Protein AF-0000000087532347 (afdb_homodimer)

Radius of gyration: 14.01 Å; Cα contacts (8 Å, |Δi|>4): 106; chains: 2; bounding box: 21×40×29 Å

Sequence (120 aa):
MSELKRELQEFSRAANELKAVWNKMSELDRKESLKDYPFAEDFPKVANDIKKWNDAVHDLMSELKRELQEFSRAANELKAVWNKMSELDRKESLKDYPFAEDFPKVANDIKKWNDAVHDL

Foldseek 3Di:
DVVVLVVLVVVLVVLV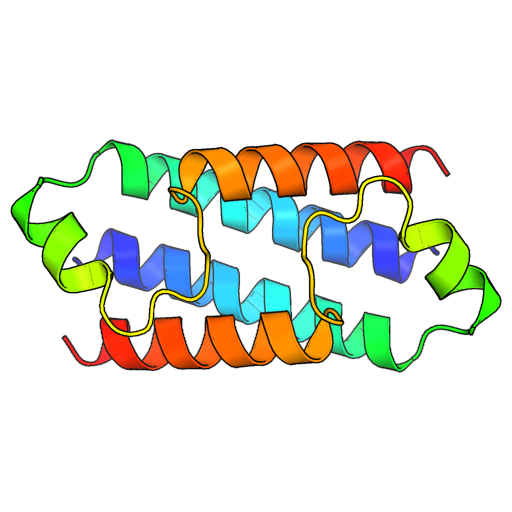VVVVVQVVDDPVVNVVVCVPPPDPDDSNVVSVVSVVVSVVVVVD/DVVCLVVLVVVLVVLVVVVVVQVVDDPVVNVVVCVPPPDPDDSNVVSVVSVVVSVVVVVD

Secondary structure (DSSP, 8-state):
-HHHHHHHHHHHHHHHHHHHHHHH--HHHHHHHTTT---SS-HHHHHHHHHHHHHHHHT-/-HHHHHHHHHHHHHHHHHHHHHHH--HHHHHHHTTT---SS-HHHHHHHHHHHHHHHHT-

Structure (mmCIF, N/CA/C/O backbone):
data_AF-0000000087532347-model_v1
#
loop_
_entity.id
_entity.type
_entity.pdbx_description
1 polymer 'Uncharacterized protein'
#
loop_
_atom_site.group_PDB
_atom_site.id
_atom_site.type_symbol
_atom_site.label_atom_id
_atom_site.label_alt_id
_atom_site.label_comp_id
_atom_site.label_asym_id
_atom_site.label_entity_id
_atom_site.label_seq_id
_atom_site.pdbx_PDB_ins_code
_atom_site.Cartn_x
_atom_site.Cartn_y
_atom_site.Cartn_z
_atom_site.occupancy
_atom_site.B_iso_or_equiv
_atom_site.auth_seq_id
_atom_site.auth_comp_id
_atom_site.auth_asym_id
_atom_site.auth_atom_id
_atom_site.pdbx_PDB_model_num
ATOM 1 N N . MET A 1 1 ? 6.84 -15.867 -9.469 1 78.69 1 MET A N 1
ATOM 2 C CA . MET A 1 1 ? 6.895 -15.547 -8.047 1 78.69 1 MET A CA 1
ATOM 3 C C . MET A 1 1 ? 8.031 -14.57 -7.746 1 78.69 1 MET A C 1
ATOM 5 O O . MET A 1 1 ? 7.883 -13.68 -6.914 1 78.69 1 MET A O 1
ATOM 9 N N . SER A 1 2 ? 8.984 -14.516 -8.664 1 84.56 2 SER A N 1
ATOM 10 C CA . SER A 1 2 ? 10.141 -13.672 -8.367 1 84.56 2 SER A CA 1
ATOM 11 C C . SER A 1 2 ? 9.812 -12.195 -8.562 1 84.56 2 SER A C 1
ATOM 13 O O . SER A 1 2 ? 10.148 -11.359 -7.715 1 84.56 2 SER A O 1
ATOM 15 N N . GLU A 1 3 ? 9.062 -11.938 -9.57 1 91.62 3 GLU A N 1
ATOM 16 C CA . GLU A 1 3 ? 8.711 -10.547 -9.852 1 91.62 3 GLU A CA 1
ATOM 17 C C . GLU A 1 3 ? 7.734 -10.008 -8.812 1 91.62 3 GLU A C 1
ATOM 19 O O . GLU A 1 3 ? 7.848 -8.859 -8.383 1 91.62 3 GLU A O 1
ATOM 24 N N . LEU A 1 4 ? 6.828 -10.852 -8.414 1 93.62 4 LEU A N 1
ATOM 25 C CA . LEU A 1 4 ? 5.879 -10.469 -7.371 1 93.62 4 LEU A CA 1
ATOM 26 C C . LEU A 1 4 ? 6.602 -10.156 -6.066 1 93.62 4 LEU A C 1
ATOM 28 O O . LEU A 1 4 ? 6.316 -9.141 -5.422 1 93.62 4 LEU A O 1
ATOM 32 N N . LYS A 1 5 ? 7.566 -11.023 -5.742 1 94.94 5 LYS A N 1
ATOM 33 C CA . LYS A 1 5 ? 8.297 -10.844 -4.492 1 94.94 5 LYS A CA 1
ATOM 34 C C . LYS A 1 5 ? 9.078 -9.531 -4.496 1 94.94 5 LYS A C 1
ATOM 36 O O . LYS A 1 5 ? 9.109 -8.82 -3.488 1 94.94 5 LYS A O 1
ATOM 41 N N . ARG A 1 6 ? 9.586 -9.219 -5.613 1 96.31 6 ARG A N 1
ATOM 42 C CA . ARG A 1 6 ? 10.352 -7.984 -5.738 1 96.31 6 ARG A CA 1
ATOM 43 C C . ARG A 1 6 ? 9.461 -6.758 -5.586 1 96.31 6 ARG A C 1
ATOM 45 O O . ARG A 1 6 ? 9.758 -5.855 -4.805 1 96.31 6 ARG A O 1
ATOM 52 N N . GLU A 1 7 ? 8.391 -6.746 -6.297 1 97.31 7 GLU A N 1
ATOM 53 C CA . GLU A 1 7 ? 7.5 -5.59 -6.281 1 97.31 7 GLU A CA 1
ATOM 54 C C . GL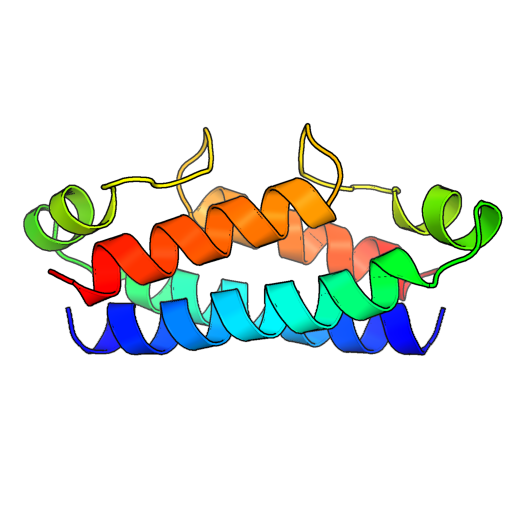U A 1 7 ? 6.793 -5.461 -4.934 1 97.31 7 GLU A C 1
ATOM 56 O O . GLU A 1 7 ? 6.527 -4.348 -4.473 1 97.31 7 GLU A O 1
ATOM 61 N N . LEU A 1 8 ? 6.496 -6.562 -4.34 1 97.44 8 LEU A N 1
ATOM 62 C CA . LEU A 1 8 ? 5.867 -6.516 -3.021 1 97.44 8 LEU A CA 1
ATOM 63 C C . LEU A 1 8 ? 6.84 -5.992 -1.973 1 97.44 8 LEU A C 1
ATOM 65 O O . LEU A 1 8 ? 6.438 -5.277 -1.05 1 97.44 8 LEU A O 1
ATOM 69 N N . GLN A 1 9 ? 8.078 -6.348 -2.082 1 97.75 9 GLN A N 1
ATOM 70 C CA . GLN A 1 9 ? 9.086 -5.809 -1.182 1 97.75 9 GLN A CA 1
ATOM 71 C C . GLN A 1 9 ? 9.172 -4.289 -1.302 1 97.75 9 GLN A C 1
ATOM 73 O O . GLN A 1 9 ? 9.273 -3.586 -0.294 1 97.75 9 GLN A O 1
ATOM 78 N N . GLU A 1 10 ? 9.172 -3.791 -2.488 1 98.38 10 GLU A N 1
ATOM 79 C CA . GLU A 1 10 ? 9.211 -2.35 -2.713 1 98.38 10 GLU A CA 1
ATOM 80 C C . GLU A 1 10 ? 7.965 -1.672 -2.156 1 98.38 10 GLU A C 1
ATOM 82 O O . GLU A 1 10 ? 8.047 -0.594 -1.563 1 98.38 10 GLU A O 1
ATOM 87 N N . PHE A 1 11 ? 6.777 -2.33 -2.367 1 98.75 11 PHE A N 1
ATOM 88 C CA . PHE A 1 11 ? 5.52 -1.827 -1.832 1 98.75 11 PHE A CA 1
ATOM 89 C C . PHE A 1 11 ? 5.562 -1.771 -0.31 1 98.75 11 PHE A C 1
ATOM 91 O O . PHE A 1 11 ? 5.18 -0.765 0.291 1 98.75 11 PHE A O 1
ATOM 98 N N . SER A 1 12 ? 6.105 -2.762 0.285 1 98.69 12 SER A N 1
ATOM 99 C CA . SER A 1 12 ? 6.254 -2.818 1.736 1 98.69 12 SER A CA 1
ATOM 100 C C . SER A 1 12 ? 7.219 -1.75 2.234 1 98.69 12 SER A C 1
ATOM 102 O O . SER A 1 12 ? 6.961 -1.093 3.244 1 98.69 12 SER A O 1
ATOM 104 N N . ARG A 1 13 ? 8.328 -1.578 1.59 1 98.62 13 ARG A N 1
ATOM 105 C CA . ARG A 1 13 ? 9.305 -0.56 1.965 1 98.62 13 ARG A CA 1
ATOM 106 C C . ARG A 1 13 ? 8.688 0.835 1.903 1 98.62 13 ARG A C 1
ATOM 108 O O . ARG A 1 13 ? 8.859 1.635 2.826 1 98.62 13 ARG A O 1
ATOM 115 N N . ALA A 1 14 ? 8.008 1.13 0.803 1 98.69 14 ALA A N 1
ATOM 116 C CA . ALA A 1 14 ? 7.363 2.43 0.637 1 98.69 14 ALA A CA 1
ATOM 117 C C . ALA A 1 14 ? 6.32 2.67 1.728 1 98.69 14 ALA A C 1
ATOM 119 O O . ALA A 1 14 ? 6.184 3.787 2.229 1 98.69 14 ALA A O 1
ATOM 120 N N . ALA A 1 15 ? 5.594 1.6 2.061 1 98.69 15 ALA A N 1
ATOM 121 C CA . ALA A 1 15 ? 4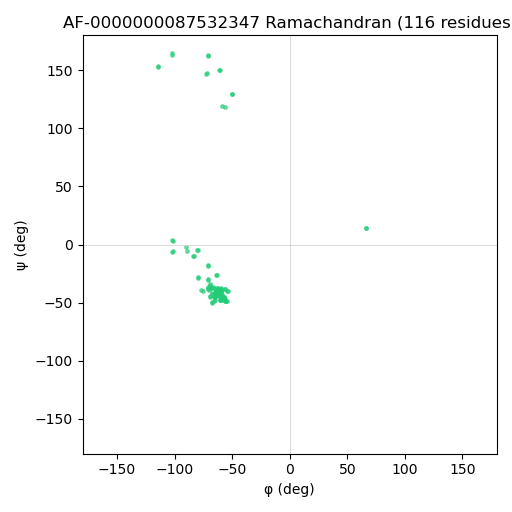.621 1.707 3.145 1 98.69 15 ALA A CA 1
ATOM 122 C C . ALA A 1 15 ? 5.305 2.068 4.461 1 98.69 15 ALA A C 1
ATOM 124 O O . ALA A 1 15 ? 4.793 2.889 5.227 1 98.69 15 ALA A O 1
ATOM 125 N N . ASN A 1 16 ? 6.434 1.438 4.703 1 98.62 16 ASN A N 1
ATOM 126 C CA . ASN A 1 16 ? 7.164 1.696 5.941 1 98.62 16 ASN A CA 1
ATOM 127 C C . ASN A 1 16 ? 7.676 3.133 6 1 98.62 16 ASN A C 1
ATOM 129 O O . ASN A 1 16 ? 7.652 3.762 7.059 1 98.62 16 ASN A O 1
ATOM 133 N N . GLU A 1 17 ? 8.172 3.613 4.914 1 98.5 17 GLU A N 1
ATOM 134 C CA . GLU A 1 17 ? 8.641 4.996 4.859 1 98.5 17 GLU A CA 1
ATOM 135 C C . GLU A 1 17 ? 7.488 5.977 5.074 1 98.5 17 GLU A C 1
ATOM 137 O O . GLU A 1 17 ? 7.637 6.973 5.785 1 98.5 17 GLU A O 1
ATOM 142 N N . LEU A 1 18 ? 6.367 5.727 4.48 1 97.88 18 LEU A N 1
ATOM 143 C CA . LEU A 1 18 ? 5.188 6.562 4.684 1 97.88 18 LEU A CA 1
ATOM 144 C C . LEU A 1 18 ? 4.738 6.523 6.141 1 97.88 18 LEU A C 1
ATOM 146 O O . LEU A 1 18 ? 4.355 7.555 6.703 1 97.88 18 LEU A O 1
ATOM 150 N N . LYS A 1 19 ? 4.801 5.352 6.73 1 97.75 19 LYS A N 1
ATOM 151 C CA . LYS A 1 19 ? 4.449 5.191 8.141 1 97.75 19 LYS A CA 1
ATOM 152 C C . LYS A 1 19 ? 5.309 6.094 9.023 1 97.75 19 LYS A C 1
ATOM 154 O O . LYS A 1 19 ? 4.805 6.715 9.961 1 97.75 19 LYS A O 1
ATOM 159 N N . ALA A 1 20 ? 6.559 6.102 8.742 1 97.56 20 ALA A N 1
ATOM 160 C CA . ALA A 1 20 ? 7.473 6.922 9.531 1 97.56 20 ALA A CA 1
ATOM 161 C C . ALA A 1 20 ? 7.074 8.398 9.477 1 97.56 20 ALA A C 1
ATOM 163 O O . ALA A 1 20 ? 7.094 9.086 10.5 1 97.56 20 ALA A O 1
ATOM 164 N N . VAL A 1 21 ? 6.738 8.844 8.336 1 96.06 21 VAL A N 1
ATOM 165 C CA . VAL A 1 21 ? 6.309 10.227 8.164 1 96.06 21 VAL A CA 1
ATOM 166 C C . VAL A 1 21 ? 4.953 10.438 8.836 1 96.06 21 VAL A C 1
ATOM 168 O O . VAL A 1 21 ? 4.738 11.445 9.508 1 96.06 21 VAL A O 1
ATOM 171 N N . TRP A 1 22 ? 4.082 9.5 8.617 1 95 22 TRP A N 1
ATOM 172 C CA . TRP A 1 22 ? 2.746 9.523 9.195 1 95 22 TRP A CA 1
ATOM 173 C C . TRP A 1 22 ? 2.816 9.672 10.719 1 95 22 TRP A C 1
ATOM 175 O O . TRP A 1 22 ? 2.051 10.43 11.305 1 95 22 TRP A O 1
ATOM 185 N N . ASN A 1 23 ? 3.762 9 11.328 1 95.19 23 ASN A N 1
ATOM 186 C CA . ASN A 1 23 ? 3.904 8.977 12.781 1 95.19 23 ASN A CA 1
ATOM 187 C C . ASN A 1 23 ? 4.391 10.312 13.32 1 95.19 23 ASN A C 1
ATOM 189 O O . ASN A 1 23 ? 4.227 10.609 14.5 1 95.19 23 ASN A O 1
ATOM 193 N N . LYS A 1 24 ? 4.938 11.125 12.508 1 94.44 24 LYS A N 1
ATOM 194 C CA . LYS A 1 24 ? 5.52 12.391 12.945 1 94.44 24 LYS A CA 1
ATOM 195 C C . LYS A 1 24 ? 4.59 13.562 12.641 1 94.44 24 LYS A C 1
ATOM 197 O O . LYS A 1 24 ? 4.863 14.695 13.039 1 94.44 24 LYS A O 1
ATOM 202 N N . MET A 1 25 ? 3.566 13.312 12 1 91.62 25 MET A N 1
ATOM 203 C CA . MET A 1 25 ? 2.666 14.367 11.531 1 91.62 25 MET A CA 1
ATOM 204 C C . MET A 1 25 ? 1.879 14.961 12.695 1 91.62 25 MET A C 1
ATOM 206 O O . MET A 1 25 ? 1.515 14.25 13.633 1 91.62 25 MET A O 1
ATOM 210 N N . SER A 1 26 ? 1.63 16.203 12.547 1 89.62 26 SER A N 1
ATOM 211 C CA . SER A 1 26 ? 0.73 16.859 13.5 1 89.62 26 SER A CA 1
ATOM 212 C C . SER A 1 26 ? -0.708 16.391 13.297 1 89.62 26 SER A C 1
ATOM 214 O O . SER A 1 26 ? -1.044 15.812 12.266 1 89.62 26 SER A O 1
ATOM 216 N N . GLU A 1 27 ? -1.44 16.656 14.32 1 87.38 27 GLU A N 1
ATOM 217 C CA . GLU A 1 27 ? -2.85 16.281 14.242 1 87.38 27 GLU A CA 1
ATOM 218 C C . GLU A 1 27 ? -3.549 16.984 13.086 1 87.38 27 GLU A C 1
ATOM 220 O O . GLU A 1 27 ? -4.379 16.391 12.398 1 87.38 27 GLU A O 1
ATOM 225 N N . LEU A 1 28 ? -3.242 18.25 12.844 1 85.12 28 LEU A N 1
ATOM 226 C CA . LEU A 1 28 ? -3.852 19.031 11.773 1 85.12 28 LEU A CA 1
ATOM 227 C C . LEU A 1 28 ? -3.48 18.469 10.406 1 85.12 28 LEU A C 1
ATOM 229 O O . LEU A 1 28 ? -4.348 18.266 9.555 1 85.12 28 LEU A O 1
ATOM 233 N N . ASP A 1 29 ? -2.213 18.188 10.141 1 84.69 29 ASP A N 1
ATOM 234 C CA . ASP A 1 29 ? -1.747 17.609 8.875 1 84.69 29 ASP A CA 1
ATOM 235 C C . ASP A 1 29 ? -2.395 16.25 8.617 1 84.69 29 ASP A C 1
ATOM 237 O O . ASP A 1 29 ? -2.754 15.938 7.484 1 84.69 29 ASP A O 1
ATOM 241 N N . ARG A 1 30 ? -2.57 15.5 9.672 1 87.75 30 ARG A N 1
ATOM 242 C CA . ARG A 1 30 ? -3.174 14.18 9.555 1 87.75 30 ARG A CA 1
ATOM 243 C C . ARG A 1 30 ? -4.629 14.273 9.109 1 87.75 30 ARG A C 1
ATOM 245 O O . ARG A 1 30 ? -5.062 13.539 8.219 1 87.75 30 ARG A O 1
ATOM 252 N N . LYS A 1 31 ? -5.324 15.172 9.727 1 89.94 31 LYS A N 1
ATOM 253 C CA . LYS A 1 31 ? -6.73 15.352 9.383 1 89.94 31 LYS A CA 1
ATOM 254 C C . LYS A 1 31 ? -6.891 15.734 7.914 1 89.94 31 LYS A C 1
ATOM 256 O O . LYS A 1 31 ? -7.766 15.203 7.223 1 89.94 31 LYS A O 1
ATOM 261 N N . GLU A 1 32 ? -6.035 16.562 7.414 1 88.81 32 GLU A N 1
ATOM 262 C CA . GLU A 1 32 ? -6.102 17.016 6.027 1 88.81 32 GLU A CA 1
ATOM 263 C C . GLU A 1 32 ? -5.73 15.891 5.062 1 88.81 32 GLU A C 1
ATOM 265 O O . GLU A 1 32 ? -6.258 15.82 3.951 1 88.81 32 GLU A O 1
ATOM 270 N N . SER A 1 33 ? -4.883 15.023 5.535 1 90.25 33 SER A N 1
ATOM 271 C CA . SER A 1 33 ? -4.359 13.961 4.688 1 90.25 33 SER A CA 1
ATOM 272 C C . SER A 1 33 ? -5.352 12.805 4.574 1 90.25 33 SER A C 1
ATOM 274 O O . SER A 1 33 ? -5.184 11.914 3.74 1 90.25 33 SER A O 1
ATOM 276 N N . LEU A 1 34 ? -6.438 12.914 5.316 1 92.94 34 LEU A N 1
ATOM 277 C CA . LEU A 1 34 ? -7.383 11.805 5.367 1 92.94 34 LEU A CA 1
ATOM 278 C C . LEU A 1 34 ? -8.422 11.93 4.258 1 92.94 34 LEU A C 1
ATOM 280 O O . LEU A 1 34 ? -9.258 11.039 4.09 1 92.94 34 LEU A O 1
ATOM 284 N N . LYS A 1 35 ? -8.344 13 3.586 1 88.94 35 LYS A N 1
ATOM 285 C CA . LYS A 1 35 ? -9.203 13.117 2.412 1 88.94 35 LYS A CA 1
ATOM 286 C C . LYS A 1 35 ? -8.969 11.953 1.448 1 88.94 35 LYS A C 1
ATOM 288 O O . LYS A 1 35 ? -7.84 11.727 1.008 1 88.94 35 LYS A O 1
ATOM 293 N N . ASP A 1 36 ? -9.977 11.047 1.124 1 92 36 ASP A N 1
ATOM 294 C CA . ASP A 1 36 ? -9.977 9.906 0.219 1 92 36 ASP A CA 1
ATOM 295 C C . ASP A 1 36 ? -9.055 8.805 0.725 1 92 36 ASP A C 1
ATOM 297 O O . ASP A 1 36 ? -8.508 8.031 -0.066 1 92 36 ASP A O 1
ATOM 301 N N . TYR A 1 37 ? -8.688 8.953 1.968 1 96 37 TYR A N 1
ATOM 302 C CA . TYR A 1 37 ? -7.965 7.848 2.592 1 96 37 TYR A CA 1
ATOM 303 C C . TYR A 1 37 ? -8.695 6.527 2.377 1 96 37 TYR A C 1
ATOM 305 O O . TYR A 1 37 ? -9.867 6.395 2.732 1 96 37 TYR A O 1
ATOM 313 N N . PRO A 1 38 ? -8.008 5.594 1.942 1 96 38 PRO A N 1
ATOM 314 C CA . PRO A 1 38 ? -8.742 4.449 1.394 1 96 38 PRO A CA 1
ATOM 315 C C . PRO A 1 38 ? -8.805 3.271 2.363 1 96 38 PRO A C 1
ATOM 317 O O . PRO A 1 38 ? -9.352 2.219 2.023 1 96 38 PRO A O 1
ATOM 320 N N . PHE A 1 39 ? -8.328 3.316 3.539 1 96.62 39 PHE A N 1
ATOM 321 C CA . PHE A 1 39 ? -8.258 2.168 4.434 1 96.62 39 PHE A CA 1
ATOM 322 C C . PHE A 1 39 ? -9.164 2.365 5.645 1 96.62 39 PHE A C 1
ATOM 324 O O . PHE A 1 39 ? -9.453 3.5 6.027 1 96.62 39 PHE A O 1
ATOM 331 N N . ALA A 1 40 ? -9.594 1.316 6.18 1 93.44 40 ALA A N 1
ATOM 332 C CA . ALA A 1 40 ? -10.477 1.362 7.344 1 93.44 40 ALA A CA 1
ATOM 333 C C . ALA A 1 40 ? -9.68 1.603 8.625 1 93.44 40 ALA A C 1
ATOM 335 O O . ALA A 1 40 ? -10.195 2.176 9.586 1 93.44 40 ALA A O 1
ATOM 336 N N . GLU A 1 41 ? -8.461 1.189 8.625 1 94.94 41 GLU A N 1
ATOM 337 C CA . GLU A 1 41 ? -7.586 1.287 9.789 1 94.94 41 GLU A CA 1
ATOM 338 C C . GLU A 1 41 ? -6.598 2.441 9.648 1 94.94 41 GLU A C 1
ATOM 340 O O . GLU A 1 41 ? -6.414 2.975 8.555 1 94.94 41 GLU A O 1
ATOM 345 N N . ASP A 1 42 ? -6 2.807 10.859 1 94.56 42 ASP A N 1
ATOM 346 C CA . ASP A 1 42 ? -4.922 3.787 10.812 1 94.56 42 ASP A CA 1
ATOM 347 C C . ASP A 1 42 ? -3.754 3.279 9.977 1 94.56 42 ASP A C 1
ATOM 349 O O . ASP A 1 42 ? -3.463 2.08 9.961 1 94.56 42 ASP A O 1
ATOM 353 N N . PHE A 1 43 ? -3.008 4.188 9.336 1 97 43 PHE A N 1
ATOM 354 C CA . PHE A 1 43 ? -2.025 3.793 8.336 1 97 43 PHE A CA 1
ATOM 355 C C . PHE A 1 43 ? -0.924 2.945 8.961 1 97 43 PHE A C 1
ATOM 357 O O . PHE A 1 43 ? -0.457 1.98 8.359 1 97 43 PHE A O 1
ATOM 364 N N . PRO A 1 44 ? -0.416 3.227 10.203 1 97.81 44 PRO A N 1
ATOM 365 C CA . PRO A 1 44 ? 0.623 2.371 10.781 1 97.81 44 PRO A CA 1
ATOM 366 C C . PRO A 1 44 ? 0.204 0.905 10.859 1 97.81 44 PRO A C 1
ATOM 368 O O . PRO A 1 44 ? 1.018 0.012 10.609 1 97.81 44 PRO A O 1
ATOM 371 N N . LYS A 1 45 ? -1.024 0.688 11.172 1 97.94 45 LYS A N 1
ATOM 372 C CA . LYS A 1 45 ? -1.507 -0.69 11.188 1 97.94 45 LYS A CA 1
ATOM 373 C C . LYS A 1 45 ? -1.528 -1.283 9.781 1 97.94 45 LYS A C 1
ATOM 375 O O . LYS A 1 45 ? -1.166 -2.445 9.594 1 97.94 45 LYS A O 1
ATOM 380 N N . VAL A 1 46 ? -1.994 -0.485 8.805 1 98.19 46 VAL A N 1
ATOM 381 C CA . VAL A 1 46 ? -1.997 -0.912 7.41 1 98.19 46 VAL A CA 1
ATOM 382 C C . VAL A 1 46 ? -0.582 -1.294 6.98 1 98.19 46 VAL A C 1
ATOM 384 O O . VAL A 1 46 ? -0.369 -2.361 6.406 1 98.19 46 VAL A O 1
ATOM 387 N N . ALA A 1 47 ? 0.402 -0.458 7.305 1 98.69 47 ALA A N 1
ATOM 388 C CA . ALA A 1 47 ? 1.795 -0.702 6.938 1 98.69 47 ALA A CA 1
ATOM 389 C C . ALA A 1 47 ? 2.309 -1.993 7.566 1 98.69 47 ALA A C 1
ATOM 391 O O . ALA A 1 47 ? 3.02 -2.768 6.922 1 98.69 47 ALA A O 1
ATOM 392 N N . ASN A 1 48 ? 1.981 -2.215 8.789 1 98.5 48 ASN A N 1
ATOM 393 C CA . ASN A 1 48 ? 2.408 -3.432 9.469 1 98.5 48 ASN A CA 1
ATOM 394 C C . ASN A 1 48 ? 1.803 -4.676 8.828 1 98.5 48 ASN A C 1
ATOM 396 O O . ASN A 1 48 ? 2.467 -5.707 8.719 1 98.5 48 ASN A O 1
ATOM 400 N N . ASP A 1 49 ? 0.543 -4.555 8.461 1 98.19 49 ASP A N 1
ATOM 401 C CA . ASP A 1 49 ? -0.109 -5.68 7.801 1 98.19 49 ASP A CA 1
ATOM 402 C C . ASP A 1 49 ? 0.518 -5.957 6.438 1 98.19 49 ASP A C 1
ATOM 404 O O . ASP A 1 49 ? 0.65 -7.113 6.031 1 98.19 49 ASP A O 1
ATOM 408 N N . ILE A 1 50 ? 0.914 -4.941 5.695 1 98.5 50 ILE A N 1
ATOM 409 C CA . ILE A 1 50 ? 1.607 -5.094 4.418 1 98.5 50 ILE A CA 1
ATOM 410 C C . ILE A 1 50 ? 2.951 -5.785 4.641 1 98.5 50 ILE A C 1
ATOM 412 O O . ILE A 1 50 ? 3.355 -6.637 3.848 1 98.5 50 ILE A O 1
ATOM 416 N N . LYS A 1 51 ? 3.627 -5.395 5.691 1 98.44 51 LYS A N 1
ATOM 417 C CA . LYS A 1 51 ? 4.898 -6.031 6.012 1 98.44 51 LYS A CA 1
ATOM 418 C C . LYS A 1 51 ? 4.719 -7.527 6.266 1 98.44 51 LYS A C 1
ATOM 420 O O . LYS A 1 51 ? 5.523 -8.344 5.805 1 98.44 51 LYS A O 1
ATOM 425 N N . LYS A 1 52 ? 3.76 -7.855 7.055 1 98 52 LYS A N 1
ATOM 426 C CA . LYS A 1 52 ? 3.467 -9.266 7.316 1 98 52 LYS A CA 1
ATOM 427 C C . LYS A 1 52 ? 3.189 -10.016 6.02 1 98 52 LYS A C 1
ATOM 429 O O . LYS A 1 52 ? 3.652 -11.148 5.844 1 98 52 LYS A O 1
ATOM 434 N N . TRP A 1 53 ? 2.348 -9.398 5.137 1 97.69 53 TRP A N 1
ATOM 435 C CA . TRP A 1 53 ? 2.061 -9.969 3.824 1 97.69 53 TRP A CA 1
ATOM 436 C C . TRP A 1 53 ? 3.348 -10.203 3.039 1 97.69 53 TRP A C 1
ATOM 438 O O . TRP A 1 53 ? 3.559 -11.281 2.486 1 97.69 53 TRP A O 1
ATOM 448 N N . ASN A 1 54 ? 4.211 -9.227 2.979 1 97.62 54 ASN A N 1
ATOM 449 C CA . ASN A 1 54 ? 5.496 -9.352 2.301 1 97.62 54 ASN A CA 1
ATOM 450 C C . ASN A 1 54 ? 6.305 -10.523 2.84 1 97.62 54 ASN A C 1
ATOM 452 O O . ASN A 1 54 ? 6.863 -11.305 2.068 1 97.62 54 ASN A O 1
ATOM 456 N N . ASP A 1 55 ? 6.406 -10.602 4.195 1 97.19 55 ASP A N 1
ATOM 457 C CA . ASP A 1 55 ? 7.168 -11.68 4.82 1 97.19 55 ASP A CA 1
ATOM 458 C C . ASP A 1 55 ? 6.602 -13.047 4.449 1 97.19 55 ASP A C 1
ATOM 460 O O . ASP A 1 55 ? 7.352 -13.969 4.145 1 97.19 55 ASP A O 1
ATOM 464 N N . ALA A 1 56 ? 5.312 -13.18 4.43 1 95.56 56 ALA A N 1
ATOM 465 C CA . ALA A 1 56 ? 4.645 -14.445 4.113 1 95.56 56 ALA A CA 1
ATOM 466 C C . ALA A 1 56 ? 4.926 -14.867 2.676 1 95.56 56 ALA A C 1
ATOM 468 O O . ALA A 1 56 ? 5.184 -16.047 2.41 1 95.56 56 ALA A O 1
ATOM 469 N N . VAL A 1 57 ? 4.855 -13.953 1.737 1 94.56 57 VAL A N 1
ATOM 470 C CA . VAL A 1 57 ? 5.062 -14.25 0.323 1 94.56 57 VAL A CA 1
ATOM 471 C C . VAL A 1 57 ? 6.535 -14.547 0.066 1 94.56 57 VAL A C 1
ATOM 473 O O . VAL A 1 57 ? 6.863 -15.414 -0.75 1 94.56 57 VAL A O 1
ATOM 476 N N . HIS A 1 58 ? 7.387 -13.836 0.758 1 92.88 58 HIS A N 1
ATOM 477 C CA . HIS A 1 58 ? 8.82 -14.039 0.58 1 92.88 58 HIS A CA 1
ATOM 478 C C . HIS A 1 58 ? 9.234 -15.445 1.018 1 92.88 58 HIS A C 1
ATOM 480 O O . HIS A 1 58 ? 10.172 -16.016 0.462 1 92.88 58 HIS A O 1
ATOM 486 N N . ASP A 1 59 ? 8.492 -15.945 1.877 1 90.12 59 ASP A N 1
ATOM 487 C CA . ASP A 1 59 ? 8.805 -17.266 2.42 1 90.12 59 ASP A CA 1
ATOM 488 C C . ASP A 1 59 ? 8.289 -18.375 1.509 1 90.12 59 ASP A C 1
ATOM 490 O O . ASP A 1 59 ? 8.602 -19.547 1.714 1 90.12 59 ASP A O 1
ATOM 494 N N . LEU A 1 60 ? 7.496 -18.047 0.531 1 83.5 60 LEU A N 1
ATOM 495 C CA . LEU A 1 60 ? 7.008 -19.031 -0.426 1 83.5 60 LEU A CA 1
ATOM 496 C C . LEU A 1 60 ? 8.109 -19.438 -1.401 1 83.5 60 LEU A C 1
ATOM 498 O O . LEU A 1 60 ? 9 -18.641 -1.695 1 83.5 60 LEU A O 1
ATOM 502 N N . MET B 1 1 ? 3.6 18.828 5.172 1 80.12 1 MET B N 1
ATOM 503 C CA . MET B 1 1 ? 2.797 18.312 4.07 1 80.12 1 MET B CA 1
ATOM 504 C C . MET B 1 1 ? 3.684 17.891 2.902 1 80.12 1 MET B C 1
ATOM 506 O O . MET B 1 1 ? 3.408 16.891 2.238 1 80.12 1 MET B O 1
ATOM 510 N N . SER B 1 2 ? 4.875 18.438 2.875 1 84.44 2 SER B N 1
ATOM 511 C CA . SER B 1 2 ? 5.727 18.141 1.727 1 84.44 2 SER B CA 1
ATOM 512 C C . SER B 1 2 ? 6.305 16.734 1.812 1 84.44 2 SER B C 1
ATOM 514 O O . SER B 1 2 ? 6.301 16 0.825 1 84.44 2 SER B O 1
ATOM 516 N N . GLU B 1 3 ? 6.672 16.375 2.98 1 91.31 3 GLU B N 1
ATOM 517 C CA . GLU B 1 3 ? 7.258 15.055 3.156 1 91.31 3 GLU B CA 1
ATOM 518 C C . GLU B 1 3 ? 6.207 13.961 2.973 1 91.31 3 GLU B C 1
ATOM 520 O O . GLU B 1 3 ? 6.488 12.922 2.369 1 91.31 3 GLU B O 1
ATOM 525 N N . LEU B 1 4 ? 5.023 14.227 3.469 1 93.5 4 LEU B N 1
ATOM 526 C CA . LEU B 1 4 ? 3.924 13.281 3.291 1 93.5 4 LEU B CA 1
ATOM 527 C C . LEU B 1 4 ? 3.611 13.078 1.812 1 93.5 4 LEU B C 1
ATOM 529 O O . LEU B 1 4 ? 3.447 11.945 1.356 1 93.5 4 LEU B O 1
ATOM 533 N N . LYS B 1 5 ? 3.574 14.211 1.075 1 94.75 5 LYS B N 1
ATOM 534 C CA . LYS B 1 5 ? 3.248 14.148 -0.346 1 94.75 5 LYS B CA 1
ATOM 535 C C . LYS B 1 5 ? 4.285 13.328 -1.11 1 94.75 5 LYS B C 1
ATOM 537 O O . LYS B 1 5 ? 3.936 12.531 -1.982 1 94.75 5 LYS B O 1
ATOM 542 N N . ARG B 1 6 ? 5.484 13.484 -0.708 1 96.19 6 ARG B N 1
ATOM 543 C CA . ARG B 1 6 ? 6.566 12.758 -1.365 1 96.19 6 ARG B CA 1
ATOM 544 C C . ARG B 1 6 ? 6.461 11.258 -1.096 1 96.19 6 ARG B C 1
ATOM 546 O O . ARG B 1 6 ? 6.504 10.453 -2.025 1 96.19 6 ARG B O 1
ATOM 553 N N . GLU B 1 7 ? 6.316 10.914 0.127 1 97.19 7 GLU B N 1
ATOM 554 C CA . GLU B 1 7 ? 6.277 9.508 0.5 1 97.19 7 GLU B CA 1
ATOM 555 C C . GLU B 1 7 ? 5.004 8.836 -0.008 1 97.19 7 GLU B C 1
ATOM 557 O O . GLU B 1 7 ? 5.016 7.656 -0.368 1 97.19 7 GLU B O 1
ATOM 562 N N . LEU B 1 8 ? 3.934 9.555 -0.019 1 97.38 8 LEU B N 1
ATOM 563 C CA . LEU B 1 8 ? 2.691 9.008 -0.546 1 97.38 8 LEU B CA 1
ATOM 564 C C . LEU B 1 8 ? 2.791 8.781 -2.051 1 97.38 8 LEU B C 1
ATOM 566 O O . LEU B 1 8 ? 2.24 7.809 -2.574 1 97.38 8 LEU B O 1
ATOM 570 N N . GLN B 1 9 ? 3.459 9.656 -2.742 1 97.69 9 GLN B N 1
ATOM 571 C CA . GLN B 1 9 ? 3.697 9.453 -4.168 1 97.69 9 GLN B CA 1
ATOM 572 C C . GLN B 1 9 ? 4.488 8.172 -4.418 1 97.69 9 GLN B C 1
ATOM 574 O O . GLN B 1 9 ? 4.176 7.41 -5.336 1 97.69 9 GLN B O 1
ATOM 579 N N . GLU B 1 10 ? 5.5 7.949 -3.654 1 98.31 10 GLU B N 1
ATOM 580 C CA . GLU B 1 10 ? 6.301 6.734 -3.781 1 98.31 10 GLU B CA 1
ATOM 581 C C . GLU B 1 10 ? 5.477 5.492 -3.463 1 98.31 10 GLU B C 1
ATOM 583 O O . GLU B 1 10 ? 5.594 4.469 -4.145 1 98.31 10 GLU B O 1
ATOM 588 N N . PHE B 1 11 ? 4.6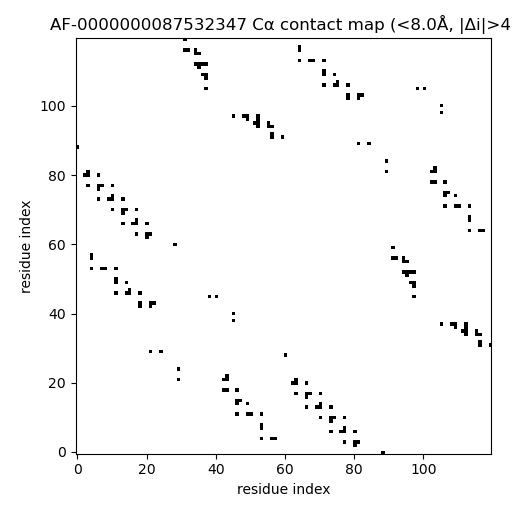29 5.594 -2.396 1 98.75 11 PHE B N 1
ATOM 589 C CA . PHE B 1 11 ? 3.738 4.504 -2.021 1 98.75 11 PHE B CA 1
ATOM 590 C C . PHE B 1 11 ? 2.762 4.195 -3.15 1 98.75 11 PHE B C 1
ATOM 592 O O . PHE B 1 11 ? 2.564 3.029 -3.504 1 98.75 11 PHE B O 1
ATOM 599 N N . SER B 1 12 ? 2.234 5.199 -3.746 1 98.69 12 SER B N 1
ATOM 600 C CA . SER B 1 12 ? 1.319 5.047 -4.875 1 98.69 12 SER B CA 1
ATOM 601 C C . SER B 1 12 ? 2.025 4.434 -6.078 1 98.69 12 SER B C 1
ATOM 603 O O . SER B 1 12 ? 1.476 3.553 -6.746 1 98.69 12 SER B O 1
ATOM 605 N N . ARG B 1 13 ? 3.193 4.887 -6.406 1 98.62 13 ARG B N 1
ATOM 606 C CA . ARG B 1 13 ? 3.965 4.344 -7.52 1 98.62 13 ARG B CA 1
ATOM 607 C C . ARG B 1 13 ? 4.246 2.859 -7.316 1 98.62 13 ARG B C 1
ATOM 609 O O . ARG B 1 13 ? 4.066 2.059 -8.234 1 98.62 13 ARG B O 1
ATOM 616 N N . ALA B 1 14 ? 4.707 2.5 -6.133 1 98.69 14 ALA B N 1
ATOM 617 C CA . ALA B 1 14 ? 5 1.104 -5.82 1 98.69 14 ALA B CA 1
ATOM 618 C C . ALA B 1 14 ? 3.748 0.241 -5.941 1 98.69 14 ALA B C 1
ATOM 620 O O . ALA B 1 14 ? 3.812 -0.895 -6.418 1 98.69 14 ALA B O 1
ATOM 621 N N . ALA B 1 15 ? 2.627 0.795 -5.484 1 98.75 15 ALA B N 1
ATOM 622 C CA . ALA B 1 15 ? 1.36 0.081 -5.617 1 98.75 15 ALA B CA 1
ATOM 623 C C . ALA B 1 15 ? 1.035 -0.184 -7.086 1 98.75 15 ALA B C 1
ATOM 625 O O . ALA B 1 15 ? 0.569 -1.27 -7.438 1 98.75 15 ALA B O 1
ATOM 626 N N . ASN B 1 16 ? 1.264 0.824 -7.914 1 98.62 16 ASN B N 1
ATOM 627 C CA . ASN B 1 16 ? 0.976 0.686 -9.336 1 98.62 16 ASN B CA 1
ATOM 628 C C . ASN B 1 16 ? 1.868 -0.367 -9.992 1 98.62 16 ASN B C 1
ATOM 630 O O . ASN B 1 16 ? 1.415 -1.125 -10.852 1 98.62 16 ASN B O 1
ATOM 634 N N . GLU B 1 17 ? 3.113 -0.377 -9.633 1 98.56 17 GLU B N 1
ATOM 635 C CA . GLU B 1 17 ? 4.027 -1.385 -10.164 1 98.56 17 GLU B CA 1
ATOM 636 C C . GLU B 1 17 ? 3.621 -2.787 -9.719 1 98.56 17 GLU B C 1
ATOM 638 O O . GLU B 1 17 ? 3.664 -3.73 -10.508 1 98.56 17 GLU B O 1
ATOM 643 N N . LEU B 1 18 ? 3.256 -2.945 -8.492 1 97.94 18 LEU B N 1
ATOM 644 C CA . LEU B 1 18 ? 2.781 -4.234 -7.992 1 97.94 18 LEU B CA 1
ATOM 645 C C . LEU B 1 18 ? 1.513 -4.664 -8.719 1 97.94 18 LEU B C 1
ATOM 647 O O . LEU B 1 18 ? 1.353 -5.84 -9.055 1 97.94 18 LEU B O 1
ATOM 651 N N . LYS B 1 19 ? 0.623 -3.711 -8.961 1 97.88 19 LYS B N 1
ATOM 652 C CA . LYS B 1 19 ? -0.603 -3.984 -9.703 1 97.88 19 LYS B CA 1
ATOM 653 C C . LYS B 1 19 ? -0.293 -4.57 -11.078 1 97.88 19 LYS B C 1
ATOM 655 O O . LYS B 1 19 ? -0.952 -5.512 -11.523 1 97.88 19 LYS B O 1
ATOM 660 N N . ALA B 1 20 ? 0.646 -3.98 -11.734 1 97.69 20 ALA B N 1
ATOM 661 C CA . ALA B 1 20 ? 1.019 -4.453 -13.062 1 97.69 20 ALA B CA 1
ATOM 662 C C . ALA B 1 20 ? 1.459 -5.914 -13.023 1 97.69 20 ALA B C 1
ATOM 664 O O . ALA B 1 20 ? 1.075 -6.707 -13.891 1 97.69 20 ALA B O 1
ATOM 665 N N . VAL B 1 21 ? 2.221 -6.242 -12.07 1 96.25 21 VAL B N 1
ATOM 666 C CA . VAL B 1 21 ? 2.688 -7.617 -11.906 1 96.25 21 VAL B CA 1
ATOM 667 C C . VAL B 1 21 ? 1.521 -8.516 -11.508 1 96.25 21 VAL B C 1
ATOM 669 O O . VAL B 1 21 ? 1.378 -9.625 -12.023 1 96.25 21 VAL B O 1
ATOM 672 N N . TRP B 1 22 ? 0.73 -8.039 -10.578 1 95.31 22 TRP B N 1
ATOM 673 C CA . TRP B 1 22 ? -0.45 -8.742 -10.094 1 95.31 22 TRP B CA 1
ATOM 674 C C . TRP B 1 22 ? -1.368 -9.125 -11.25 1 95.31 22 TRP B C 1
ATOM 676 O O . TRP B 1 22 ? -1.894 -10.242 -11.289 1 95.31 22 TRP B O 1
ATOM 686 N N . ASN B 1 23 ? -1.515 -8.227 -12.211 1 95.38 23 ASN B N 1
ATOM 687 C CA . ASN B 1 23 ? -2.42 -8.414 -13.336 1 95.38 23 ASN B CA 1
ATOM 688 C C . ASN B 1 23 ? -1.903 -9.484 -14.297 1 95.38 23 ASN B C 1
ATOM 690 O O . ASN B 1 23 ? -2.67 -10.039 -15.086 1 95.38 23 ASN B O 1
ATOM 694 N N . LYS B 1 24 ? -0.679 -9.82 -14.234 1 94.69 24 LYS B N 1
ATOM 695 C CA . LYS B 1 24 ? -0.072 -10.758 -15.172 1 94.69 24 LYS B CA 1
ATOM 696 C C . LYS B 1 24 ? 0.085 -12.141 -14.539 1 94.69 24 LYS B C 1
ATOM 698 O O . LYS B 1 24 ? 0.472 -13.094 -15.211 1 94.69 24 LYS B O 1
ATOM 703 N N . MET B 1 25 ? -0.182 -12.258 -13.336 1 91.94 25 MET B N 1
ATOM 704 C CA . MET B 1 25 ? 0.046 -13.492 -12.594 1 91.94 25 MET B CA 1
ATOM 705 C C . MET B 1 25 ? -0.96 -14.562 -13 1 91.94 25 MET B C 1
ATOM 707 O O . MET B 1 25 ? -2.113 -14.258 -13.305 1 91.94 25 MET B O 1
ATOM 711 N N . SER B 1 26 ? -0.485 -15.75 -12.945 1 90.31 26 SER B N 1
ATOM 712 C CA . SER B 1 26 ? -1.399 -16.875 -13.133 1 90.31 26 SER B CA 1
ATOM 713 C C . SER B 1 26 ? -2.332 -17.031 -11.938 1 90.31 26 SER B C 1
ATOM 715 O O . SER B 1 26 ? -2.076 -16.484 -10.867 1 90.31 26 SER B O 1
ATOM 717 N N . GLU B 1 27 ? -3.348 -17.766 -12.203 1 88.06 27 GLU B N 1
ATOM 718 C CA . GLU B 1 27 ? -4.305 -18.016 -11.133 1 88.06 27 GLU B CA 1
ATOM 719 C C . GLU B 1 27 ? -3.646 -18.734 -9.961 1 88.06 27 GLU B C 1
ATOM 721 O O . GLU B 1 27 ? -3.938 -18.422 -8.797 1 88.06 27 GLU B O 1
ATOM 726 N N . LEU B 1 28 ? -2.744 -19.672 -10.227 1 86 28 LEU B N 1
ATOM 727 C CA . LEU B 1 28 ? -2.057 -20.438 -9.188 1 86 28 LEU B CA 1
ATOM 728 C C . LEU B 1 28 ? -1.153 -19.516 -8.359 1 86 28 LEU B C 1
ATOM 730 O O . LEU B 1 28 ? -1.181 -19.562 -7.129 1 86 28 LEU B O 1
ATOM 734 N N . ASP B 1 29 ? -0.339 -18.688 -8.969 1 85.62 29 ASP B N 1
ATOM 735 C CA . ASP B 1 29 ? 0.546 -17.75 -8.281 1 85.62 29 ASP B CA 1
ATOM 736 C C . ASP B 1 29 ? -0.25 -16.781 -7.418 1 85.62 29 ASP B C 1
ATOM 738 O O . ASP B 1 29 ? 0.161 -16.453 -6.301 1 85.62 29 ASP B O 1
ATOM 742 N N . ARG B 1 30 ? -1.384 -16.375 -7.93 1 88.44 30 ARG B N 1
ATOM 743 C CA . ARG B 1 30 ? -2.238 -15.445 -7.199 1 88.44 30 ARG B CA 1
ATOM 744 C C . ARG B 1 30 ? -2.77 -16.078 -5.922 1 88.44 30 ARG B C 1
ATOM 746 O O . ARG B 1 30 ? -2.75 -15.461 -4.855 1 88.44 30 ARG B O 1
ATOM 753 N N . LYS B 1 31 ? -3.229 -17.297 -6.059 1 90.38 31 LYS B N 1
ATOM 754 C CA . LYS B 1 31 ? -3.764 -18 -4.898 1 90.38 31 LYS B CA 1
ATOM 755 C C . LYS B 1 31 ? -2.707 -18.141 -3.809 1 90.38 31 LYS B C 1
ATOM 757 O O . LYS B 1 31 ? -2.992 -17.922 -2.629 1 90.38 31 LYS B O 1
ATOM 762 N N . GLU B 1 32 ? -1.499 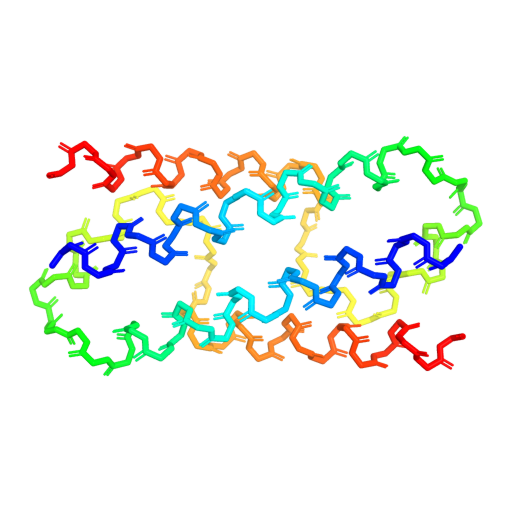-18.422 -4.191 1 89.56 32 GLU B N 1
ATOM 763 C CA . GLU B 1 32 ? -0.414 -18.609 -3.232 1 89.56 32 GLU B CA 1
ATOM 764 C C . GLU B 1 32 ? -0.017 -17.281 -2.584 1 89.56 32 GLU B C 1
ATOM 766 O O . GLU B 1 32 ? 0.383 -17.25 -1.418 1 89.56 32 GLU B O 1
ATOM 771 N N . SER B 1 33 ? -0.174 -16.25 -3.326 1 90.75 33 SER B N 1
ATOM 772 C CA . SER B 1 33 ? 0.257 -14.93 -2.871 1 90.75 33 SER B CA 1
ATOM 773 C C . SER B 1 33 ? -0.756 -14.32 -1.908 1 90.75 33 SER B C 1
ATOM 775 O O . SER B 1 33 ? -0.475 -13.305 -1.264 1 90.75 33 SER B O 1
ATOM 777 N N . LEU B 1 34 ? -1.875 -15.008 -1.718 1 93.12 34 LEU B N 1
ATOM 778 C CA . LEU B 1 34 ? -2.951 -14.43 -0.921 1 93.12 34 LEU B CA 1
ATOM 779 C C . LEU B 1 34 ? -2.795 -14.797 0.551 1 93.12 34 LEU B C 1
ATOM 781 O O . LEU B 1 34 ? -3.586 -14.359 1.391 1 93.12 34 LEU B O 1
ATOM 785 N N . LYS B 1 35 ? -1.798 -15.555 0.787 1 89 35 LYS B N 1
ATOM 786 C CA . LYS B 1 35 ? -1.488 -15.82 2.189 1 89 35 LYS B CA 1
ATOM 787 C C . LYS B 1 35 ? -1.203 -14.523 2.941 1 89 35 LYS B C 1
ATOM 789 O O . LYS B 1 35 ? -0.332 -13.742 2.541 1 89 35 LYS B O 1
ATOM 794 N N . ASP B 1 36 ? -1.945 -14.117 4.004 1 92.38 36 ASP B N 1
ATOM 795 C CA . ASP B 1 36 ? -1.83 -12.938 4.863 1 92.38 36 ASP B CA 1
ATOM 796 C C . ASP B 1 36 ? -2.113 -11.656 4.082 1 92.38 36 ASP B C 1
ATOM 798 O O . ASP B 1 36 ? -1.612 -10.586 4.438 1 92.3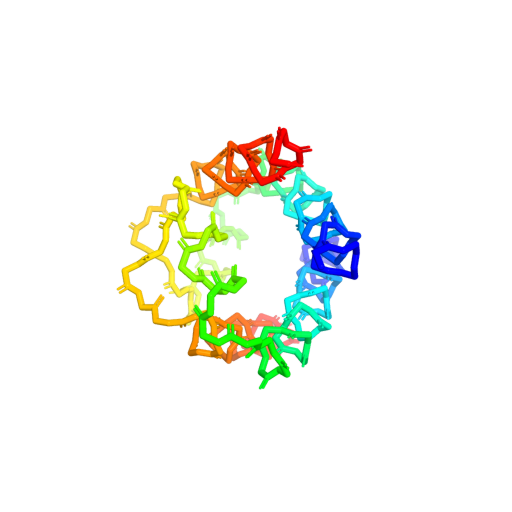8 36 ASP B O 1
ATOM 802 N N . TYR B 1 37 ? -2.672 -11.875 2.918 1 96.19 37 TYR B N 1
ATOM 803 C CA . TYR B 1 37 ? -3.148 -10.703 2.186 1 96.19 37 TYR B CA 1
ATOM 804 C C . TYR B 1 37 ? -4.008 -9.812 3.076 1 96.19 37 TYR B C 1
ATOM 806 O O . TYR B 1 37 ? -5.008 -10.273 3.641 1 96.19 37 TYR B O 1
ATOM 814 N N . PRO B 1 38 ? -3.719 -8.609 3.098 1 96.12 38 PRO B N 1
ATOM 815 C CA . PRO B 1 38 ? -4.281 -7.816 4.195 1 96.12 38 PRO B CA 1
ATOM 816 C C . PRO B 1 38 ? -5.48 -6.977 3.762 1 96.12 38 PRO B C 1
ATOM 818 O O . PRO B 1 38 ? -6.031 -6.219 4.566 1 96.12 38 PRO B O 1
ATOM 821 N N . PHE B 1 39 ? -5.957 -7.043 2.58 1 96.81 39 PHE B N 1
ATOM 822 C CA . PHE B 1 39 ? -7.008 -6.152 2.1 1 96.81 39 PHE B CA 1
ATOM 823 C C .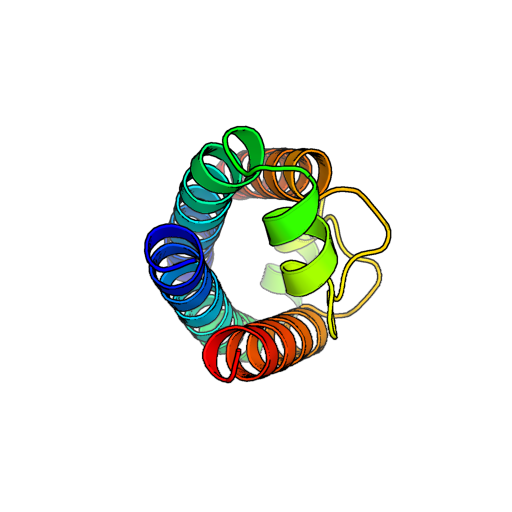 PHE B 1 39 ? -8.281 -6.934 1.809 1 96.81 39 PHE B C 1
ATOM 825 O O . PHE B 1 39 ? -8.234 -8.133 1.54 1 96.81 39 PHE B O 1
ATOM 832 N N . ALA B 1 40 ? -9.359 -6.273 1.901 1 93.62 40 ALA B N 1
ATOM 833 C CA . ALA B 1 40 ? -10.656 -6.898 1.655 1 93.62 40 ALA B CA 1
ATOM 834 C C . ALA B 1 40 ? -10.938 -7.004 0.159 1 93.62 40 ALA B C 1
ATOM 836 O O . ALA B 1 40 ? -11.656 -7.906 -0.281 1 93.62 40 ALA B O 1
ATOM 837 N N . GLU B 1 41 ? -10.398 -6.109 -0.589 1 95.06 41 GLU B N 1
ATOM 838 C CA . GLU B 1 41 ? -10.625 -6.039 -2.029 1 95.06 41 GLU B CA 1
ATOM 839 C C . GLU B 1 41 ? -9.438 -6.605 -2.805 1 95.06 41 GLU B C 1
ATOM 841 O O . GLU B 1 41 ? -8.352 -6.797 -2.242 1 95.06 41 GLU B O 1
ATOM 846 N N . ASP B 1 42 ? -9.711 -6.891 -4.16 1 94.56 42 ASP B N 1
ATOM 847 C CA . ASP B 1 42 ? -8.609 -7.285 -5.031 1 94.56 42 ASP B CA 1
ATOM 848 C C . ASP B 1 42 ? -7.559 -6.18 -5.125 1 94.56 42 ASP B C 1
ATOM 850 O O . ASP B 1 42 ? -7.895 -4.992 -5.094 1 94.56 42 ASP B O 1
ATOM 854 N N . PHE B 1 43 ? -6.301 -6.539 -5.34 1 97.06 43 PHE B N 1
ATOM 855 C CA . PHE B 1 43 ? -5.207 -5.586 -5.219 1 97.06 43 PHE B CA 1
ATOM 856 C C . PHE B 1 43 ? -5.336 -4.477 -6.254 1 97.06 43 PHE B C 1
ATOM 858 O O . PHE B 1 43 ? -5.059 -3.311 -5.961 1 97.06 43 PHE B O 1
ATOM 865 N N . PRO B 1 44 ? -5.75 -4.75 -7.52 1 97.81 44 PRO B N 1
ATOM 866 C CA . PRO B 1 44 ? -5.895 -3.652 -8.477 1 97.81 44 PRO B CA 1
ATOM 867 C C . PRO B 1 44 ? -6.832 -2.553 -7.984 1 97.81 44 PRO B C 1
ATOM 869 O O . PRO B 1 44 ? -6.562 -1.367 -8.188 1 97.81 44 PRO B O 1
ATOM 872 N N . LYS B 1 45 ? -7.867 -2.953 -7.336 1 97.88 45 LYS B N 1
ATOM 873 C CA . LYS B 1 45 ? -8.758 -1.949 -6.77 1 97.88 45 LYS B CA 1
ATOM 874 C C . LYS B 1 45 ? -8.078 -1.177 -5.645 1 97.88 45 LYS B C 1
ATOM 876 O O . LYS B 1 45 ? -8.234 0.041 -5.535 1 97.88 45 LYS B O 1
ATOM 881 N N . VAL B 1 46 ? -7.336 -1.895 -4.785 1 98.19 46 VAL B N 1
ATOM 882 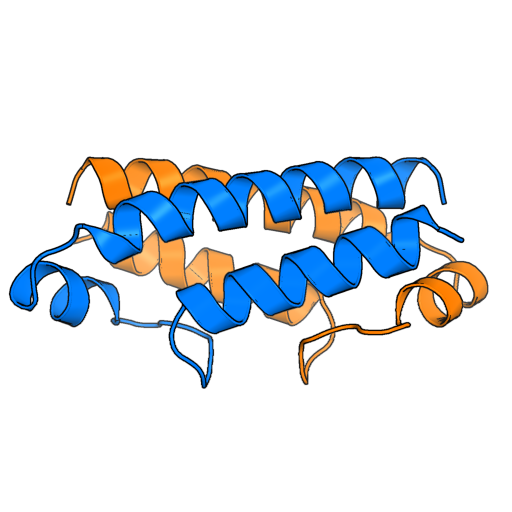C CA . VAL B 1 46 ? -6.578 -1.264 -3.709 1 98.19 46 VAL B CA 1
ATOM 883 C C . VAL B 1 46 ? -5.613 -0.235 -4.293 1 98.19 46 VAL B C 1
ATOM 885 O O . VAL B 1 46 ? -5.555 0.906 -3.826 1 98.19 46 VAL B O 1
ATOM 888 N N . ALA B 1 47 ? -4.895 -0.604 -5.34 1 98.69 47 ALA B N 1
ATOM 889 C CA . ALA B 1 47 ? -3.922 0.283 -5.977 1 98.69 47 ALA B CA 1
ATOM 890 C C . ALA B 1 47 ? -4.602 1.529 -6.535 1 98.69 47 ALA B C 1
ATOM 892 O O . ALA B 1 47 ? -4.078 2.639 -6.41 1 98.69 47 ALA B O 1
ATOM 893 N N . ASN B 1 48 ? -5.723 1.356 -7.137 1 98.5 48 ASN B N 1
ATOM 894 C CA . ASN B 1 48 ? -6.461 2.488 -7.688 1 98.5 48 ASN B CA 1
ATOM 895 C C . ASN B 1 48 ? -6.926 3.443 -6.594 1 98.5 48 ASN B C 1
ATOM 897 O O . ASN B 1 48 ? -6.906 4.66 -6.773 1 98.5 48 ASN B O 1
ATOM 901 N N . ASP B 1 49 ? -7.367 2.861 -5.5 1 98.12 49 ASP B N 1
ATOM 902 C CA . ASP B 1 49 ? -7.801 3.693 -4.383 1 98.12 49 ASP B CA 1
ATOM 903 C C . ASP B 1 49 ? -6.625 4.461 -3.781 1 98.12 49 ASP B C 1
ATOM 905 O O . ASP B 1 49 ? -6.773 5.613 -3.369 1 98.12 49 ASP B O 1
ATOM 909 N N . ILE B 1 50 ? -5.449 3.881 -3.717 1 98.5 50 ILE B N 1
ATOM 910 C CA . ILE B 1 50 ? -4.238 4.551 -3.248 1 98.5 50 ILE B CA 1
ATOM 911 C C . ILE B 1 50 ? -3.891 5.699 -4.188 1 98.5 50 ILE B C 1
ATOM 913 O O . ILE B 1 50 ? -3.479 6.773 -3.742 1 98.5 50 ILE B O 1
ATOM 917 N N . LYS B 1 51 ? -4.031 5.445 -5.449 1 98.44 51 LYS B N 1
ATOM 918 C CA . LYS B 1 51 ? -3.771 6.5 -6.426 1 98.44 51 LYS B CA 1
ATOM 919 C C . LYS B 1 51 ? -4.699 7.691 -6.211 1 98.44 51 LYS B C 1
ATOM 921 O O . LYS B 1 51 ? -4.266 8.844 -6.273 1 98.44 51 LYS B O 1
ATOM 926 N N . LYS B 1 52 ? -5.938 7.43 -6.066 1 97.88 52 LYS B N 1
ATOM 927 C CA . LYS B 1 52 ? -6.902 8.492 -5.801 1 97.88 52 LYS B CA 1
ATOM 928 C C . LYS B 1 52 ? -6.523 9.281 -4.547 1 97.88 52 LYS B C 1
ATOM 930 O O . LYS B 1 52 ? -6.613 10.508 -4.527 1 97.88 52 LYS B O 1
ATOM 935 N N . TRP B 1 53 ? -6.16 8.531 -3.479 1 97.56 53 TRP B N 1
ATOM 936 C CA . TRP B 1 53 ? -5.691 9.156 -2.244 1 97.56 53 TRP B CA 1
ATOM 937 C C . TRP B 1 53 ? -4.496 10.062 -2.514 1 97.56 53 TRP B C 1
ATOM 939 O O . TRP B 1 53 ? -4.461 11.211 -2.061 1 97.56 53 TRP B O 1
ATOM 949 N N . ASN B 1 54 ? -3.52 9.594 -3.219 1 97.56 54 ASN B N 1
ATOM 950 C CA . ASN B 1 54 ? -2.35 10.383 -3.586 1 97.56 54 ASN B CA 1
ATOM 951 C C . ASN B 1 54 ? -2.746 11.672 -4.301 1 97.56 54 ASN B C 1
ATOM 953 O O . ASN B 1 54 ? -2.232 12.742 -3.986 1 97.56 54 ASN B O 1
ATOM 957 N N . ASP B 1 55 ? -3.635 11.516 -5.312 1 97 55 ASP B N 1
ATOM 958 C CA . ASP B 1 55 ? -4.07 12.68 -6.086 1 97 55 ASP B CA 1
ATOM 959 C C . ASP B 1 55 ? -4.75 13.711 -5.188 1 97 55 ASP B C 1
ATOM 961 O O . ASP B 1 55 ? -4.504 14.914 -5.316 1 97 55 ASP B O 1
ATOM 965 N N . ALA B 1 56 ? -5.555 13.289 -4.281 1 95.25 56 ALA B N 1
ATOM 966 C CA . ALA B 1 56 ? -6.289 14.172 -3.377 1 95.25 56 ALA B CA 1
ATOM 967 C C . ALA B 1 56 ? -5.332 14.938 -2.467 1 95.25 56 ALA B C 1
ATOM 969 O O . ALA B 1 56 ? -5.508 16.141 -2.242 1 95.25 56 ALA B O 1
ATOM 970 N N . VAL B 1 57 ? -4.344 14.266 -1.911 1 94.31 57 VAL B N 1
ATOM 971 C CA . VAL B 1 57 ? -3.395 14.875 -0.986 1 94.31 57 VAL B CA 1
ATOM 972 C C . VAL B 1 57 ? -2.465 15.82 -1.747 1 94.31 57 VAL B C 1
ATOM 974 O O . VAL B 1 57 ? -2.086 16.875 -1.233 1 94.31 57 VAL B O 1
ATOM 977 N N . HIS B 1 58 ? -2.121 15.414 -2.928 1 92.5 58 HIS B N 1
ATOM 978 C CA . HIS B 1 58 ? -1.232 16.234 -3.736 1 92.5 58 HIS B CA 1
ATOM 979 C C . HIS B 1 58 ? -1.878 17.578 -4.074 1 92.5 58 HIS B C 1
ATOM 981 O O . HIS B 1 58 ? -1.188 18.594 -4.191 1 92.5 58 HIS B O 1
ATOM 987 N N . ASP B 1 59 ? -3.121 17.562 -4.09 1 89.69 59 ASP B N 1
ATOM 988 C CA . ASP B 1 59 ? -3.861 18.766 -4.457 1 89.69 59 ASP B CA 1
ATOM 989 C C . ASP B 1 59 ? -4.031 19.703 -3.256 1 89.69 59 ASP B C 1
ATOM 991 O O . ASP B 1 59 ? -4.48 20.844 -3.404 1 89.69 59 ASP B O 1
ATOM 995 N N . LEU B 1 60 ? -3.699 19.234 -2.08 1 83.44 60 LEU B N 1
ATOM 996 C CA . LEU B 1 60 ? -3.771 20.078 -0.888 1 83.44 60 LEU B CA 1
ATOM 997 C C . LEU B 1 60 ? -2.621 21.078 -0.855 1 83.44 60 LEU B C 1
ATOM 999 O O . LEU B 1 60 ? -1.539 20.797 -1.38 1 83.44 60 LEU B O 1
#

Organism: NCBI:txid342944

Solvent-accessible surface area (backbone atoms only — not comparable to full-atom values): 6467 Å² total; per-residue (Å²): 109,67,68,54,45,52,32,38,47,49,31,32,50,29,32,47,56,33,34,57,48,59,74,68,50,50,73,69,59,47,61,63,54,49,47,61,52,76,62,96,61,61,61,60,59,51,32,51,38,41,40,52,20,40,54,52,44,62,71,100,109,67,67,54,47,53,33,39,46,49,32,32,49,30,32,48,54,32,34,57,49,59,73,69,49,50,72,68,59,49,61,64,53,49,49,61,52,75,62,94,63,62,62,61,60,52,33,50,38,41,39,50,21,37,55,53,45,61,72,102

pLDDT: mean 94.49, std 4.55, range [78.69, 98.75]

Nearest PDB structures (foldseek):
  4wwf-assembly2_B-2  TM=6.810E-01  e=4.680E+00  Cupriavidus metallidurans CH34
  2y3d-assembly1_A  TM=5.156E-01  e=6.586E+00  Cupriavidus metallidurans CH34
  4wwf-assembly2_B-2  TM=6.807E-01  e=6.104E+00  Cupriavidus metallidurans CH34
  2y3d-assembly1_A  TM=5.149E-01  e=8.545E+00  Cupriavidus metallidurans CH34